Protein AF-A0A934M073-F1 (afdb_monomer_lite)

Organism: NCBI:txid2795731

Radius of gyration: 19.69 Å; chains: 1; bounding box: 32×65×53 Å

Sequence (96 aa):
MILHADKISNQGEPTMNSNFDGQMIRRGTIMLGYHNGAEGGDVLSEDGEVLGTWYMDEEEWSHFTIEGHTEISSSAPSPWMLQDVIADWYEKKPSV

Structure (mmCIF, N/CA/C/O backbone):
data_AF-A0A934M073-F1
#
_entry.id   AF-A0A934M073-F1
#
loop_
_atom_site.group_PDB
_atom_site.id
_atom_site.type_symbol
_atom_site.label_atom_id
_atom_site.label_alt_id
_atom_site.label_comp_id
_atom_site.label_asym_id
_atom_site.label_entity_id
_atom_site.label_seq_id
_atom_site.pdbx_PDB_ins_code
_atom_site.Cartn_x
_atom_site.Cartn_y
_atom_site.Cartn_z
_atom_site.occupancy
_atom_site.B_iso_or_equiv
_atom_site.auth_seq_id
_atom_site.auth_comp_id
_atom_site.auth_asym_id
_atom_site.auth_atom_id
_atom_site.pdbx_PDB_model_num
ATOM 1 N N . MET A 1 1 ? -0.304 -51.069 -38.623 1.00 42.03 1 MET A N 1
ATOM 2 C CA . MET A 1 1 ? -0.004 -50.419 -37.330 1.00 42.03 1 MET A CA 1
ATOM 3 C C . MET A 1 1 ? -1.337 -50.146 -36.652 1.00 42.03 1 MET A C 1
ATOM 5 O O . MET A 1 1 ? -2.112 -49.377 -37.198 1.00 42.03 1 MET A O 1
ATOM 9 N N . ILE A 1 2 ? -1.650 -50.835 -35.554 1.00 43.75 2 ILE A N 1
ATOM 10 C CA . ILE A 1 2 ? -2.810 -50.546 -34.694 1.00 43.75 2 ILE A CA 1
ATOM 11 C C . ILE A 1 2 ? -2.292 -50.433 -33.258 1.00 43.75 2 ILE A C 1
ATOM 13 O O . ILE A 1 2 ? -1.480 -51.271 -32.872 1.00 43.75 2 ILE A O 1
ATOM 17 N N . LEU A 1 3 ? -2.761 -49.401 -32.539 1.00 37.34 3 LEU A N 1
ATOM 18 C CA . LEU A 1 3 ? -3.242 -49.337 -31.136 1.00 37.34 3 LEU A CA 1
ATOM 19 C C . LEU A 1 3 ? -3.256 -47.840 -30.728 1.00 37.34 3 LEU A C 1
ATOM 21 O O . LEU A 1 3 ? -2.217 -47.195 -30.757 1.00 37.34 3 LEU A O 1
ATOM 25 N N . HIS A 1 4 ? -4.419 -47.176 -30.682 1.00 43.06 4 HIS A N 1
ATOM 26 C CA . HIS A 1 4 ? -5.283 -46.959 -29.501 1.00 43.06 4 HIS A CA 1
ATOM 27 C C . HIS A 1 4 ? -4.580 -46.298 -28.301 1.00 43.06 4 HIS A C 1
ATOM 29 O O . HIS A 1 4 ? -3.782 -46.950 -27.636 1.00 43.06 4 HIS A O 1
ATOM 35 N N . ALA A 1 5 ? -4.956 -45.054 -27.979 1.00 43.22 5 ALA A N 1
ATOM 36 C CA . ALA A 1 5 ? -5.644 -44.727 -26.722 1.00 43.22 5 ALA A CA 1
ATOM 37 C C . ALA A 1 5 ? -5.913 -43.215 -26.613 1.00 43.22 5 ALA A C 1
ATOM 39 O O . ALA A 1 5 ? -5.001 -42.395 -26.719 1.00 43.22 5 ALA A O 1
ATOM 40 N N . ASP A 1 6 ? -7.173 -42.885 -26.344 1.00 49.12 6 ASP A N 1
ATOM 41 C CA . ASP A 1 6 ? -7.616 -41.624 -25.767 1.00 49.12 6 ASP A CA 1
ATOM 42 C C . ASP A 1 6 ? -6.811 -41.237 -24.519 1.00 49.12 6 ASP A C 1
ATOM 44 O O . ASP A 1 6 ? -6.562 -42.066 -23.640 1.00 49.12 6 ASP A O 1
ATOM 48 N N . LYS A 1 7 ? -6.538 -39.939 -24.369 1.00 45.38 7 LYS A N 1
ATOM 49 C CA . LYS A 1 7 ? -6.561 -39.289 -23.054 1.00 45.38 7 LYS A CA 1
ATOM 50 C C . LYS A 1 7 ? -7.332 -37.981 -23.145 1.00 45.38 7 LYS A C 1
ATOM 52 O O . LYS A 1 7 ? -6.812 -36.937 -23.521 1.00 45.38 7 LYS A O 1
ATOM 57 N N . ILE A 1 8 ? -8.600 -38.092 -22.775 1.00 48.75 8 ILE A N 1
ATOM 58 C CA . ILE A 1 8 ? -9.395 -37.012 -22.206 1.00 48.75 8 ILE A CA 1
ATOM 59 C C . ILE A 1 8 ? -8.750 -36.577 -20.875 1.00 48.75 8 ILE A C 1
ATOM 61 O O . ILE A 1 8 ? -8.253 -37.411 -20.120 1.00 48.75 8 ILE A O 1
ATOM 65 N N . SER A 1 9 ? -8.871 -35.280 -20.588 1.00 41.41 9 SER A N 1
ATOM 66 C CA . SER A 1 9 ? -8.690 -34.602 -19.298 1.00 41.41 9 SER A CA 1
ATOM 67 C C . SER A 1 9 ? -7.262 -34.287 -18.840 1.00 41.41 9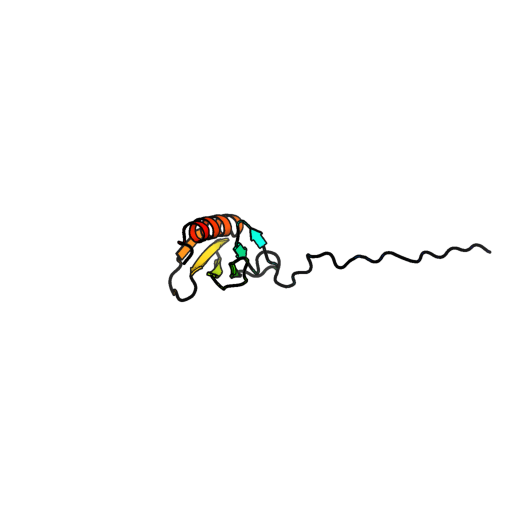 SER A C 1
ATOM 69 O O . SER A 1 9 ? -6.529 -35.130 -18.332 1.00 41.41 9 SER A O 1
ATOM 71 N N . ASN A 1 10 ? -6.941 -32.995 -18.853 1.00 39.62 10 ASN A N 1
ATOM 72 C CA . ASN A 1 10 ? -6.892 -32.314 -17.565 1.00 39.62 10 ASN A CA 1
ATOM 73 C C . ASN A 1 10 ? -7.588 -30.962 -17.702 1.00 39.62 10 ASN A C 1
ATOM 75 O O . ASN A 1 10 ? -7.083 -30.044 -18.346 1.00 39.62 10 ASN A O 1
ATOM 79 N N . GLN A 1 11 ? -8.773 -30.871 -17.103 1.00 49.38 11 GLN A N 1
ATOM 80 C CA . GLN A 1 11 ? -9.239 -29.616 -16.542 1.00 49.38 11 GLN A CA 1
ATOM 81 C C . GLN A 1 11 ? -8.130 -29.126 -15.604 1.00 49.38 11 GLN A C 1
ATOM 83 O O . GLN A 1 11 ? -7.887 -29.714 -14.555 1.00 49.38 11 GLN A O 1
ATOM 88 N N . GLY A 1 12 ? -7.398 -28.097 -16.021 1.00 42.34 12 GLY A N 1
ATOM 89 C CA . GLY A 1 12 ? -6.805 -27.198 -15.051 1.00 42.34 12 GLY A CA 1
ATOM 90 C C . GLY A 1 12 ? -7.954 -26.341 -14.558 1.00 42.34 12 GLY A C 1
ATOM 91 O O . GLY A 1 12 ? -8.373 -25.432 -15.268 1.00 42.34 12 GLY A O 1
ATOM 92 N N . GLU A 1 13 ? -8.516 -26.710 -13.411 1.00 52.12 13 GLU A N 1
ATOM 93 C CA . GLU A 1 13 ? -9.319 -25.835 -12.555 1.00 52.12 13 GLU A CA 1
ATOM 94 C C . GLU A 1 13 ? -8.805 -24.385 -12.669 1.00 52.12 13 GLU A C 1
ATOM 96 O O . GLU A 1 13 ? -7.582 -24.203 -12.689 1.00 52.12 13 GLU A O 1
ATOM 101 N N . PRO A 1 14 ? -9.665 -23.350 -12.748 1.00 44.09 14 PRO A N 1
ATOM 102 C CA . PRO A 1 14 ? -9.189 -21.980 -12.639 1.00 44.09 14 PRO A CA 1
ATOM 103 C C . PRO A 1 14 ? -8.536 -21.861 -11.265 1.00 44.09 14 PRO A C 1
ATOM 105 O O . PRO A 1 14 ? -9.216 -21.797 -10.240 1.00 44.09 14 PRO A O 1
ATOM 108 N N . THR A 1 15 ? -7.205 -21.915 -11.218 1.00 46.31 15 THR A N 1
ATOM 109 C CA . THR A 1 15 ? -6.490 -21.680 -9.977 1.00 46.31 15 THR A CA 1
ATOM 110 C C . THR A 1 15 ? -6.879 -20.275 -9.555 1.00 46.31 15 THR A C 1
ATOM 112 O O . THR A 1 15 ? -6.772 -19.336 -10.342 1.00 46.31 15 THR A O 1
ATOM 115 N N . MET A 1 16 ? -7.409 -20.152 -8.340 1.00 47.16 16 MET A N 1
ATOM 116 C CA . MET A 1 16 ? -7.780 -18.906 -7.666 1.00 47.16 16 MET A CA 1
ATOM 117 C C . MET A 1 16 ? -6.549 -17.997 -7.441 1.00 47.16 16 MET A C 1
ATOM 119 O O . MET A 1 16 ? -6.228 -17.636 -6.315 1.00 47.16 16 MET A O 1
ATOM 123 N N . ASN A 1 17 ? -5.795 -17.689 -8.496 1.00 47.72 17 ASN A N 1
ATOM 124 C CA . ASN A 1 17 ? -4.584 -16.878 -8.475 1.00 47.72 17 ASN A CA 1
ATOM 125 C C . ASN A 1 17 ? -4.302 -16.136 -9.795 1.00 47.72 17 ASN A C 1
ATOM 127 O O . ASN A 1 17 ? -3.268 -15.481 -9.891 1.00 47.72 17 ASN A O 1
ATOM 131 N N . SER A 1 18 ? -5.185 -16.175 -10.799 1.00 42.81 18 SER A N 1
ATOM 132 C CA . SER A 1 18 ? -5.066 -15.301 -11.974 1.00 42.81 18 SER A CA 1
ATOM 133 C C . SER A 1 18 ? -5.583 -13.889 -11.661 1.00 42.81 18 SER A C 1
ATOM 135 O O . SER A 1 18 ? -6.479 -13.390 -12.339 1.00 42.81 18 SER A O 1
ATOM 137 N N . ASN A 1 19 ? -5.069 -13.251 -10.605 1.00 56.50 19 ASN A N 1
ATOM 138 C CA . ASN A 1 19 ? -5.326 -11.832 -10.370 1.00 56.50 19 ASN A CA 1
ATOM 139 C C . ASN A 1 19 ? -4.436 -11.039 -11.324 1.00 56.50 19 ASN A C 1
ATOM 141 O O . ASN A 1 19 ? -3.238 -10.881 -11.086 1.00 56.50 19 ASN A O 1
ATOM 145 N N . PHE A 1 20 ? -5.032 -10.561 -12.419 1.00 55.94 20 PHE A N 1
ATOM 146 C CA . PHE A 1 20 ? -4.384 -9.676 -13.393 1.00 55.94 20 PHE A CA 1
ATOM 147 C C . PHE A 1 20 ? -3.775 -8.424 -12.733 1.00 55.94 20 PHE A C 1
ATOM 149 O O . PHE A 1 20 ? -2.792 -7.880 -13.232 1.00 55.94 20 PHE A O 1
ATOM 156 N N . ASP A 1 21 ? -4.289 -8.033 -11.566 1.00 67.69 21 ASP A N 1
ATOM 157 C CA . ASP A 1 21 ? -3.836 -6.865 -10.810 1.00 67.69 21 ASP A CA 1
ATOM 158 C C . ASP A 1 21 ? -2.552 -7.100 -10.000 1.00 67.69 21 ASP A C 1
ATOM 160 O O . ASP A 1 21 ? -2.063 -6.179 -9.350 1.00 67.69 21 ASP A O 1
ATOM 164 N N . GLY A 1 22 ? -1.980 -8.313 -10.012 1.00 80.50 22 GLY A N 1
ATOM 165 C CA . GLY A 1 22 ? -0.711 -8.598 -9.333 1.00 80.50 22 GLY A CA 1
ATOM 166 C C . GLY A 1 22 ? -0.750 -8.339 -7.826 1.00 80.50 22 GLY A C 1
ATOM 167 O O . GLY A 1 22 ? 0.228 -7.863 -7.267 1.00 80.50 22 GLY A O 1
ATOM 168 N N . GLN A 1 23 ? -1.875 -8.590 -7.162 1.00 88.75 23 GLN A N 1
ATOM 169 C CA . GLN A 1 23 ? -2.056 -8.203 -5.762 1.00 88.75 23 GLN A CA 1
ATOM 170 C C . GLN A 1 23 ? -1.284 -9.073 -4.755 1.00 88.75 23 GLN A C 1
ATOM 172 O O . GLN A 1 23 ? -1.134 -10.282 -4.947 1.00 88.75 23 GLN A O 1
ATOM 177 N N . MET A 1 24 ? -0.898 -8.471 -3.630 1.00 91.62 24 MET A N 1
ATOM 178 C CA . MET A 1 24 ? -0.411 -9.148 -2.425 1.00 91.62 24 MET A CA 1
ATOM 179 C C . MET A 1 24 ? -1.421 -8.980 -1.287 1.00 91.62 24 MET A C 1
ATOM 181 O O . MET A 1 24 ? -1.723 -7.858 -0.885 1.00 91.62 24 MET A O 1
ATOM 185 N N . ILE A 1 25 ? -1.920 -10.087 -0.734 1.00 92.56 25 ILE A N 1
ATOM 186 C CA . ILE A 1 25 ? -2.844 -10.082 0.412 1.00 92.56 25 ILE A CA 1
ATOM 187 C C . ILE A 1 25 ? -2.060 -10.428 1.674 1.00 92.56 25 ILE A C 1
ATOM 189 O O . ILE A 1 25 ? -1.442 -11.493 1.749 1.00 92.56 25 ILE A O 1
ATOM 193 N N . ARG A 1 26 ? -2.094 -9.551 2.679 1.00 89.31 26 ARG A N 1
ATOM 194 C CA . ARG A 1 26 ? -1.369 -9.760 3.932 1.00 89.31 26 ARG A CA 1
ATOM 195 C C . ARG A 1 26 ? -1.990 -8.971 5.078 1.00 89.31 26 ARG A C 1
ATOM 197 O O . ARG A 1 26 ? -2.217 -7.772 4.953 1.00 89.31 26 ARG A O 1
ATOM 204 N N . ARG A 1 27 ? -2.196 -9.641 6.220 1.00 92.69 27 ARG A N 1
ATOM 205 C CA . ARG A 1 27 ? -2.632 -9.026 7.492 1.00 92.69 27 ARG A CA 1
ATOM 206 C C . ARG A 1 27 ? -3.814 -8.053 7.336 1.00 92.69 27 ARG A C 1
ATOM 208 O O . ARG A 1 27 ? -3.743 -6.909 7.767 1.00 92.69 27 ARG A O 1
ATOM 215 N N . GLY A 1 28 ? -4.878 -8.489 6.667 1.00 90.19 28 GLY A N 1
ATOM 216 C CA . GLY A 1 28 ? -6.071 -7.659 6.502 1.00 90.19 28 GLY A CA 1
ATOM 217 C C . GLY A 1 28 ? -5.963 -6.550 5.448 1.00 90.19 28 GLY A C 1
ATOM 218 O O . GLY A 1 28 ? -6.844 -5.700 5.363 1.00 90.19 28 GLY A O 1
ATOM 219 N N . THR A 1 29 ? -4.891 -6.534 4.649 1.00 94.19 29 THR A N 1
ATOM 220 C CA . THR A 1 29 ? -4.676 -5.540 3.589 1.00 94.19 29 THR A CA 1
ATOM 221 C C . THR A 1 29 ? -4.386 -6.213 2.254 1.00 94.19 29 THR A C 1
ATOM 223 O O . THR A 1 29 ? -3.755 -7.274 2.194 1.00 94.19 29 THR A O 1
ATOM 226 N N . ILE A 1 30 ? -4.825 -5.580 1.172 1.00 94.94 30 ILE A N 1
ATOM 227 C CA . ILE A 1 30 ? -4.592 -6.005 -0.206 1.00 94.94 30 ILE A CA 1
ATOM 228 C C . ILE A 1 30 ? -3.795 -4.901 -0.893 1.00 94.94 30 ILE A C 1
ATOM 230 O O . ILE A 1 30 ? -4.247 -3.769 -0.967 1.00 94.94 30 ILE A O 1
ATOM 234 N N . MET A 1 31 ? -2.613 -5.213 -1.406 1.00 94.81 31 MET A N 1
ATOM 235 C CA . MET A 1 31 ? -1.739 -4.257 -2.086 1.00 94.81 31 MET A CA 1
ATOM 236 C C . MET A 1 31 ? -1.681 -4.621 -3.570 1.00 94.81 31 MET A C 1
ATOM 238 O O . MET A 1 31 ? -1.103 -5.648 -3.931 1.00 94.81 31 MET A O 1
ATOM 242 N N . LEU A 1 32 ? -2.346 -3.838 -4.422 1.00 94.75 32 LEU A N 1
ATOM 243 C CA . LEU A 1 32 ? -2.408 -4.073 -5.870 1.00 94.75 32 LEU A CA 1
ATOM 244 C C . LEU A 1 32 ? -1.077 -3.709 -6.538 1.00 94.75 32 LEU A C 1
ATOM 246 O O . LEU A 1 32 ? -0.304 -2.936 -5.989 1.00 94.75 32 LEU A O 1
ATOM 250 N N . GLY A 1 33 ? -0.781 -4.259 -7.713 1.00 91.19 33 GLY A N 1
ATOM 251 C CA . GLY A 1 33 ? 0.437 -3.931 -8.467 1.00 91.19 33 GLY A CA 1
ATOM 252 C C . GLY A 1 33 ? 1.720 -4.622 -7.983 1.00 91.19 33 GLY A C 1
ATOM 253 O O . GLY A 1 33 ? 2.754 -4.552 -8.637 1.00 91.19 33 GLY A O 1
ATOM 254 N N . TYR A 1 34 ? 1.669 -5.344 -6.862 1.00 87.62 34 TYR A N 1
ATOM 255 C CA . TYR A 1 34 ? 2.842 -5.928 -6.203 1.00 87.62 34 TYR A CA 1
ATOM 256 C C . TYR A 1 34 ? 3.619 -6.935 -7.081 1.00 87.62 34 TYR A C 1
ATOM 258 O O . TYR A 1 34 ? 4.846 -7.005 -7.040 1.00 87.62 34 TYR A O 1
ATOM 266 N N . HIS A 1 35 ? 2.918 -7.751 -7.870 1.00 85.12 35 HIS A N 1
ATOM 267 C CA . HIS A 1 35 ? 3.474 -8.875 -8.635 1.00 85.12 35 HIS A CA 1
ATOM 268 C C . HIS A 1 35 ? 3.381 -8.717 -10.155 1.00 85.12 35 HIS A C 1
ATOM 270 O O . HIS A 1 35 ? 3.819 -9.611 -10.880 1.00 85.12 35 HIS A O 1
ATOM 276 N N . ASN A 1 36 ? 2.815 -7.620 -10.659 1.00 84.69 36 ASN A N 1
ATOM 277 C CA . ASN A 1 36 ? 2.614 -7.423 -12.100 1.00 84.69 36 ASN A CA 1
ATOM 278 C C . ASN A 1 36 ? 3.640 -6.470 -12.740 1.00 84.69 36 ASN A C 1
ATOM 280 O O . ASN A 1 36 ? 3.472 -6.087 -13.895 1.00 84.69 36 ASN A O 1
ATOM 284 N N . GLY A 1 37 ? 4.707 -6.115 -12.015 1.00 79.88 37 GLY A N 1
ATOM 285 C CA . GLY A 1 37 ? 5.743 -5.198 -12.496 1.00 79.88 37 GLY A CA 1
ATOM 286 C C . GLY A 1 37 ? 5.315 -3.730 -12.505 1.00 79.88 37 GLY A C 1
ATOM 287 O O . GLY A 1 37 ? 6.030 -2.909 -13.072 1.00 79.88 37 GLY A O 1
ATOM 288 N N . ALA A 1 38 ? 4.170 -3.396 -11.904 1.00 83.31 38 ALA A N 1
ATOM 289 C CA . ALA A 1 38 ? 3.827 -2.015 -11.623 1.00 83.31 38 ALA A CA 1
ATOM 290 C C . ALA A 1 38 ? 4.714 -1.469 -10.495 1.00 83.31 38 ALA A C 1
ATOM 292 O O . ALA A 1 38 ? 5.005 -2.156 -9.517 1.00 83.31 38 ALA A O 1
ATOM 293 N N . GLU A 1 39 ? 5.097 -0.201 -10.608 1.00 86.81 39 GLU A N 1
ATOM 294 C CA . GLU A 1 39 ? 5.833 0.535 -9.572 1.00 86.81 39 GLU A CA 1
ATOM 295 C C . GLU A 1 39 ? 4.875 1.141 -8.532 1.00 86.81 39 GLU A C 1
ATOM 297 O O . GLU A 1 39 ? 5.187 2.147 -7.905 1.00 86.81 39 GLU A O 1
ATOM 302 N N . GLY A 1 40 ? 3.679 0.569 -8.366 1.00 92.94 40 GLY A N 1
ATOM 303 C CA . GLY A 1 40 ? 2.662 1.071 -7.449 1.00 92.94 40 GLY A CA 1
ATOM 304 C C . GLY A 1 40 ? 1.252 0.570 -7.741 1.00 92.94 40 GLY A C 1
ATOM 305 O O . GLY A 1 40 ? 1.003 -0.132 -8.725 1.00 92.94 40 GLY A O 1
ATOM 306 N N . GLY A 1 41 ? 0.317 0.954 -6.877 1.00 95.38 41 GLY A N 1
ATOM 307 C CA . GLY A 1 41 ? -1.093 0.601 -6.990 1.00 95.38 41 GLY A CA 1
ATOM 308 C C . GLY A 1 41 ? -1.919 1.052 -5.790 1.00 95.38 41 GLY A C 1
ATOM 309 O O . GLY A 1 41 ? -1.420 1.701 -4.868 1.00 95.38 41 GLY A O 1
ATOM 310 N N . ASP A 1 42 ? -3.196 0.684 -5.795 1.00 96.69 42 ASP A N 1
ATOM 311 C CA . ASP A 1 42 ? -4.069 0.924 -4.649 1.00 96.69 42 ASP A CA 1
ATOM 312 C C . ASP A 1 42 ? -3.787 -0.081 -3.530 1.00 96.69 42 ASP A C 1
ATOM 314 O O . ASP A 1 42 ? -3.388 -1.231 -3.751 1.00 96.69 42 ASP A O 1
ATOM 318 N N . VAL A 1 43 ? -4.025 0.367 -2.306 1.00 96.69 43 VAL A N 1
ATOM 319 C CA . VAL A 1 43 ? -4.042 -0.463 -1.109 1.00 96.69 43 VAL A CA 1
ATOM 320 C C . VAL A 1 43 ? -5.475 -0.517 -0.618 1.00 96.69 43 VAL A C 1
ATOM 322 O O . VAL A 1 43 ? -6.071 0.524 -0.356 1.00 96.69 43 VAL A O 1
ATOM 325 N N . LEU A 1 44 ? -6.021 -1.718 -0.479 1.00 96.44 44 LEU A N 1
ATOM 326 C CA . LEU A 1 44 ? -7.401 -1.956 -0.084 1.00 96.44 44 LEU A CA 1
ATOM 327 C C . LEU A 1 44 ? -7.484 -2.676 1.267 1.00 96.44 44 LEU A C 1
ATOM 329 O O . LEU A 1 44 ? -6.560 -3.395 1.661 1.00 96.44 44 LEU A O 1
ATOM 333 N N . SER A 1 45 ? -8.613 -2.525 1.954 1.00 94.12 45 SER A N 1
ATOM 334 C CA . SER A 1 45 ? -9.027 -3.435 3.025 1.00 94.12 45 SER A CA 1
ATOM 335 C C . SER A 1 45 ? -9.475 -4.787 2.457 1.00 94.12 45 SER A C 1
ATOM 337 O O . SER A 1 45 ? -9.660 -4.941 1.247 1.00 94.12 45 SER A O 1
ATOM 339 N N . GLU A 1 46 ? -9.702 -5.775 3.327 1.00 89.88 46 GLU A N 1
ATOM 340 C CA . GLU A 1 46 ? -10.309 -7.059 2.926 1.00 89.88 46 GLU A CA 1
ATOM 341 C C . GLU A 1 46 ? -11.717 -6.902 2.336 1.00 89.88 46 GLU A C 1
ATOM 343 O O . GLU A 1 46 ? -12.121 -7.708 1.499 1.00 89.88 46 GLU A O 1
ATOM 348 N N . ASP A 1 47 ? -12.429 -5.840 2.718 1.00 90.00 47 ASP A N 1
ATOM 349 C CA . ASP A 1 47 ? -13.754 -5.509 2.191 1.00 90.00 47 ASP A CA 1
ATOM 350 C C . ASP A 1 47 ? -13.693 -4.755 0.848 1.00 90.00 47 ASP A C 1
ATOM 352 O O . ASP A 1 47 ? -14.728 -4.471 0.241 1.00 90.00 47 ASP A O 1
ATOM 356 N N . GLY A 1 48 ? -12.488 -4.435 0.362 1.00 90.44 48 GLY A N 1
ATOM 357 C CA . GLY A 1 48 ? -12.268 -3.713 -0.892 1.00 90.44 48 GLY A CA 1
ATOM 358 C C . GLY A 1 48 ? -12.369 -2.188 -0.779 1.00 90.44 48 GLY A C 1
ATOM 359 O O . GLY A 1 48 ? -12.419 -1.513 -1.805 1.00 90.44 48 GLY A O 1
ATOM 360 N N . GLU A 1 49 ? -12.393 -1.632 0.436 1.00 93.94 49 GLU A N 1
ATOM 361 C CA . GLU A 1 49 ? -12.300 -0.182 0.658 1.00 93.94 49 GLU A CA 1
ATOM 362 C C . GLU A 1 49 ? -10.891 0.304 0.317 1.00 93.94 49 GLU A C 1
ATOM 364 O O . GLU A 1 49 ? -9.914 -0.304 0.751 1.00 93.94 49 GLU A O 1
ATOM 369 N N . VAL A 1 50 ? -10.774 1.411 -0.417 1.00 95.94 50 VAL A N 1
ATOM 370 C CA . VAL A 1 50 ? -9.476 2.025 -0.713 1.00 95.94 50 VAL A CA 1
ATOM 371 C C . VAL A 1 50 ? -8.922 2.663 0.559 1.00 95.94 50 VAL A C 1
ATOM 373 O O . VAL A 1 50 ? -9.485 3.596 1.109 1.00 95.94 50 VAL A O 1
ATOM 376 N N . LEU A 1 51 ? -7.786 2.167 1.036 1.00 96.50 51 LEU A N 1
ATOM 377 C CA . LEU A 1 51 ? -7.075 2.724 2.187 1.00 96.50 51 LEU A CA 1
ATOM 378 C C . LEU A 1 51 ? -6.105 3.835 1.779 1.00 96.50 51 LEU A C 1
ATOM 380 O O . LEU A 1 51 ? -5.760 4.688 2.602 1.00 96.50 51 LEU A O 1
ATOM 384 N N . GLY A 1 52 ? -5.635 3.797 0.532 1.00 97.25 52 GLY A N 1
ATOM 385 C CA . GLY A 1 52 ? -4.685 4.741 -0.036 1.00 97.25 52 GLY A CA 1
ATOM 386 C C . GLY A 1 52 ? -3.948 4.165 -1.240 1.00 97.25 52 GLY A C 1
ATOM 387 O O . GLY A 1 52 ? -4.333 3.130 -1.780 1.00 97.25 52 GLY A O 1
ATOM 388 N N . THR A 1 53 ? -2.862 4.821 -1.634 1.00 97.62 53 THR A N 1
ATOM 389 C CA . THR A 1 53 ? -2.025 4.422 -2.770 1.00 97.62 53 THR A CA 1
ATOM 390 C C . THR A 1 53 ? -0.588 4.199 -2.335 1.00 97.62 53 THR A C 1
ATOM 392 O O . THR A 1 53 ? -0.090 4.858 -1.417 1.00 97.62 53 THR A O 1
ATOM 395 N N . TRP A 1 54 ? 0.089 3.263 -2.993 1.00 97.44 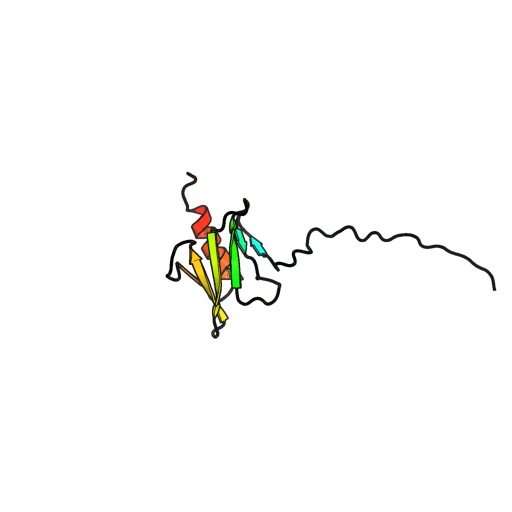54 TRP A N 1
ATOM 396 C CA . TRP A 1 54 ? 1.515 3.032 -2.809 1.00 97.44 54 TRP A CA 1
ATOM 397 C C . TRP A 1 54 ? 2.273 3.154 -4.126 1.00 97.44 54 TRP A C 1
ATOM 399 O O . TRP A 1 54 ? 1.708 2.932 -5.198 1.00 97.44 54 TRP A O 1
ATOM 409 N N . TYR A 1 55 ? 3.556 3.489 -4.038 1.00 96.50 55 TYR A N 1
ATOM 410 C CA . TYR A 1 55 ? 4.468 3.473 -5.178 1.00 96.50 55 TYR A CA 1
ATOM 411 C C . TYR A 1 55 ? 5.909 3.192 -4.744 1.00 96.50 55 TYR A C 1
ATOM 413 O O . TYR A 1 55 ? 6.238 3.330 -3.563 1.00 96.50 55 TYR A O 1
ATOM 421 N N . MET A 1 56 ? 6.751 2.788 -5.691 1.00 95.56 56 MET A N 1
ATOM 422 C CA . MET A 1 56 ? 8.198 2.657 -5.541 1.00 95.56 56 MET A CA 1
ATOM 423 C C . MET A 1 56 ? 8.892 3.820 -6.252 1.00 95.56 56 MET A C 1
ATOM 425 O O . MET A 1 56 ? 8.514 4.166 -7.369 1.00 95.56 56 MET A O 1
ATOM 429 N N . ASP A 1 57 ? 9.863 4.451 -5.600 1.00 94.00 57 ASP A N 1
ATOM 430 C CA . ASP A 1 57 ? 10.666 5.511 -6.204 1.00 94.00 57 ASP A CA 1
ATOM 431 C C . ASP A 1 57 ? 11.908 4.968 -6.937 1.00 94.00 57 ASP A C 1
ATOM 433 O O . ASP 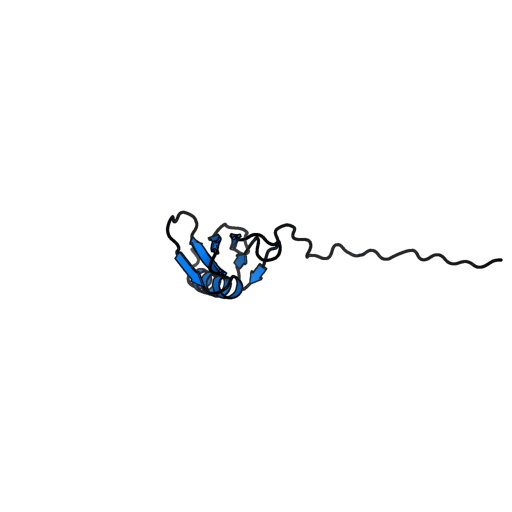A 1 57 ? 12.166 3.764 -6.984 1.00 94.00 57 ASP A O 1
ATOM 437 N N . GLU A 1 58 ? 12.694 5.875 -7.522 1.00 91.94 58 GLU A N 1
ATOM 438 C CA . GLU A 1 58 ? 13.920 5.532 -8.256 1.00 91.94 58 GLU A CA 1
ATOM 439 C C . GLU A 1 58 ? 15.035 4.962 -7.357 1.00 91.94 58 GLU A C 1
ATOM 441 O O . GLU A 1 58 ? 15.970 4.337 -7.859 1.00 91.94 58 GLU A O 1
ATOM 446 N N . GLU A 1 59 ? 14.953 5.167 -6.039 1.00 91.69 59 GLU A N 1
ATOM 447 C CA . GLU A 1 59 ? 15.885 4.625 -5.044 1.00 91.69 59 GLU A CA 1
ATOM 448 C C . GLU A 1 59 ? 15.397 3.281 -4.468 1.00 91.69 59 GLU A C 1
ATOM 450 O O . GLU A 1 59 ? 15.954 2.786 -3.484 1.00 91.69 59 GLU A O 1
ATOM 455 N N . GLU A 1 60 ? 14.376 2.678 -5.089 1.00 89.62 60 GLU A N 1
ATOM 456 C CA . GLU A 1 60 ? 13.706 1.435 -4.685 1.00 89.62 60 GLU A CA 1
ATOM 457 C C . GLU A 1 60 ? 12.992 1.519 -3.320 1.00 89.62 60 GLU A C 1
ATOM 459 O O . GLU A 1 60 ? 12.559 0.504 -2.758 1.00 89.62 60 GLU A O 1
ATOM 464 N N . TRP A 1 61 ? 12.802 2.726 -2.780 1.00 95.69 61 TRP A N 1
ATOM 465 C CA . TRP A 1 61 ? 11.990 2.937 -1.589 1.00 95.69 61 TRP A CA 1
ATOM 466 C C . TRP A 1 61 ? 10.517 2.873 -1.936 1.00 95.69 61 TRP A C 1
ATOM 468 O O . TRP A 1 61 ? 10.065 3.322 -2.982 1.00 95.69 61 TRP A O 1
ATOM 478 N N . SER A 1 62 ? 9.741 2.285 -1.032 1.00 96.94 62 SER A N 1
ATOM 479 C CA . SER A 1 62 ? 8.299 2.154 -1.193 1.00 96.94 62 SER A CA 1
ATOM 480 C C . SER A 1 62 ? 7.587 3.128 -0.269 1.00 96.94 62 SER A C 1
ATOM 482 O O . SER A 1 62 ? 7.881 3.194 0.927 1.00 96.94 62 SER A O 1
ATOM 484 N N . HIS A 1 63 ? 6.619 3.852 -0.813 1.00 98.00 63 HIS A N 1
ATOM 485 C CA . HIS A 1 63 ? 5.880 4.906 -0.133 1.00 98.00 63 HIS A CA 1
ATOM 486 C C . HIS A 1 63 ? 4.391 4.613 -0.142 1.00 98.00 63 HIS A C 1
ATOM 488 O O . HIS A 1 63 ? 3.876 4.041 -1.097 1.00 98.00 63 HIS A O 1
ATOM 494 N N . PHE A 1 64 ? 3.703 5.037 0.913 1.00 98.06 64 PHE A N 1
ATOM 495 C CA . PHE A 1 64 ? 2.257 4.938 1.053 1.00 98.06 64 PHE A CA 1
ATOM 496 C C . PHE A 1 64 ? 1.659 6.293 1.416 1.00 98.06 64 PHE A C 1
ATOM 498 O O . PHE A 1 64 ? 2.134 6.967 2.336 1.00 98.06 64 PHE A O 1
ATOM 505 N N . THR A 1 65 ? 0.571 6.645 0.742 1.00 98.25 65 THR A N 1
ATOM 506 C CA . THR A 1 65 ? -0.238 7.834 1.005 1.00 98.25 65 THR A CA 1
ATOM 507 C C . THR A 1 65 ? -1.664 7.396 1.299 1.00 98.25 65 THR A C 1
ATOM 509 O O . THR A 1 65 ? -2.292 6.730 0.479 1.00 98.25 65 THR A O 1
ATOM 512 N N . ILE A 1 66 ? -2.173 7.767 2.475 1.00 97.31 66 ILE A N 1
ATOM 513 C CA . ILE A 1 66 ? -3.550 7.470 2.890 1.00 97.31 66 ILE A CA 1
ATOM 514 C C . ILE A 1 66 ? -4.544 8.126 1.921 1.00 97.31 66 ILE A C 1
ATOM 516 O O . ILE A 1 66 ? -4.303 9.232 1.435 1.00 97.31 66 ILE A O 1
ATOM 520 N N . GLU A 1 67 ? -5.676 7.469 1.661 1.00 96.50 67 GLU A N 1
ATOM 521 C CA . GLU A 1 67 ? -6.738 8.038 0.828 1.00 96.50 67 GLU A CA 1
ATOM 522 C C . GLU A 1 67 ? -7.154 9.434 1.334 1.00 96.50 67 GLU A C 1
ATOM 524 O O . GLU A 1 67 ? -7.376 9.662 2.525 1.00 96.50 67 GLU A O 1
ATOM 529 N N . GLY A 1 68 ? -7.221 10.400 0.415 1.00 93.69 68 GLY A N 1
ATOM 530 C CA . GLY A 1 68 ? -7.567 11.789 0.723 1.00 93.69 68 GLY A CA 1
ATOM 531 C C . GLY A 1 68 ? -6.420 12.636 1.288 1.00 93.69 68 GLY A C 1
ATOM 532 O O . GLY A 1 68 ? -6.591 13.846 1.441 1.00 93.69 68 GLY A O 1
ATOM 533 N N . HIS A 1 69 ? -5.251 12.051 1.565 1.00 95.12 69 HIS A N 1
ATOM 534 C CA . HIS A 1 69 ? -4.046 12.792 1.939 1.00 95.12 69 HIS A CA 1
ATOM 535 C C . HIS A 1 69 ? -3.196 13.118 0.703 1.00 95.12 69 HIS A C 1
ATOM 537 O O . HIS A 1 69 ? -3.216 12.411 -0.300 1.00 95.12 69 HIS A O 1
ATOM 543 N N . THR A 1 70 ? -2.419 14.200 0.783 1.00 93.00 70 THR A N 1
ATOM 544 C CA . THR A 1 70 ? -1.453 14.589 -0.263 1.00 93.00 70 THR A CA 1
ATOM 545 C C . THR A 1 70 ? -0.009 14.260 0.102 1.00 93.00 70 THR A C 1
ATOM 547 O O . THR A 1 70 ? 0.858 14.279 -0.764 1.00 93.00 70 THR A O 1
ATOM 550 N N . GLU A 1 71 ? 0.266 14.002 1.381 1.00 96.25 71 GLU A N 1
ATOM 551 C CA . GLU A 1 71 ? 1.610 13.748 1.898 1.00 96.25 71 GLU A CA 1
ATOM 552 C C . GLU A 1 71 ? 1.832 12.259 2.170 1.00 96.25 71 GLU A C 1
ATOM 554 O O . GLU A 1 71 ? 0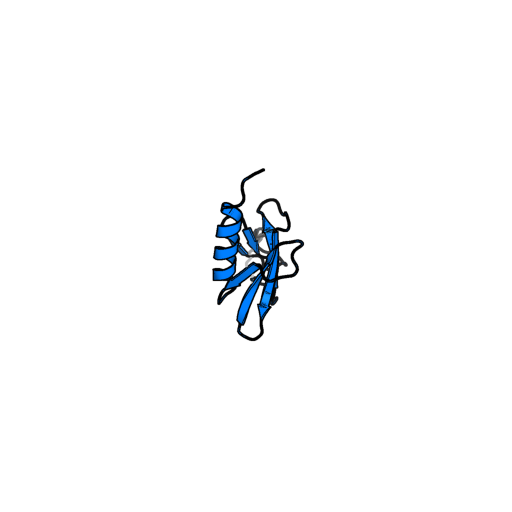.923 11.547 2.614 1.00 96.25 71 GLU A O 1
ATOM 559 N N . ILE A 1 72 ? 3.074 11.811 1.956 1.00 97.38 72 ILE A N 1
ATOM 560 C CA . ILE A 1 72 ? 3.498 10.441 2.246 1.00 97.38 72 ILE A CA 1
ATOM 561 C C . ILE A 1 72 ? 3.281 10.167 3.733 1.00 97.38 72 ILE A C 1
ATOM 563 O O . ILE A 1 72 ? 3.846 10.824 4.606 1.00 97.38 72 ILE A O 1
ATOM 567 N N . SER A 1 73 ? 2.448 9.173 4.009 1.00 97.06 73 SER A N 1
ATOM 568 C CA . SER A 1 73 ?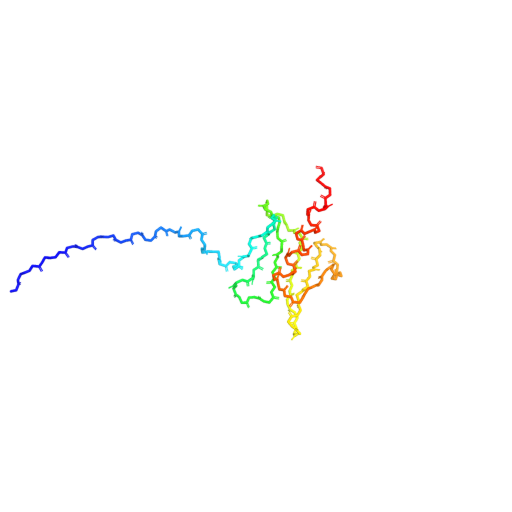 2.064 8.774 5.360 1.00 97.06 73 SER A CA 1
ATOM 569 C C . SER A 1 73 ? 3.058 7.783 5.958 1.00 97.06 73 SER A C 1
ATOM 571 O O . SER A 1 73 ? 3.244 7.737 7.174 1.00 97.06 73 SER A O 1
ATOM 573 N N . SER A 1 74 ? 3.691 6.958 5.124 1.00 97.25 74 SER A N 1
ATOM 574 C CA . SER A 1 74 ? 4.687 5.972 5.543 1.00 97.25 74 SER A CA 1
ATOM 575 C C . SER A 1 74 ? 5.620 5.611 4.393 1.00 97.25 74 SER A C 1
ATOM 577 O O . SER A 1 74 ? 5.214 5.627 3.234 1.00 97.25 74 SER A O 1
ATOM 579 N N . SER A 1 75 ? 6.852 5.241 4.733 1.00 97.62 75 SER A N 1
ATOM 580 C CA . SER A 1 75 ? 7.857 4.773 3.779 1.00 97.62 75 SER A CA 1
ATOM 581 C C . SER A 1 75 ? 8.583 3.565 4.351 1.00 97.62 75 SER A C 1
ATOM 583 O O . SER A 1 75 ? 8.800 3.491 5.564 1.00 97.62 75 SER A O 1
ATOM 585 N N . ALA A 1 76 ? 8.998 2.642 3.491 1.00 97.56 76 ALA A N 1
ATOM 586 C CA . ALA A 1 76 ? 9.806 1.498 3.876 1.00 97.56 76 ALA A CA 1
ATOM 587 C C . ALA A 1 76 ? 10.797 1.105 2.765 1.00 97.56 76 ALA A C 1
ATOM 589 O O . ALA A 1 76 ? 10.540 1.389 1.597 1.00 97.56 76 ALA A O 1
ATOM 590 N N . PRO A 1 77 ? 11.885 0.381 3.094 1.00 96.69 77 PRO A N 1
ATOM 591 C CA . PRO A 1 77 ? 12.901 -0.026 2.115 1.00 96.69 77 PRO A CA 1
ATOM 592 C C . PRO A 1 77 ? 12.447 -1.066 1.078 1.00 96.69 77 PRO A C 1
ATOM 594 O O . PRO A 1 77 ? 13.259 -1.529 0.290 1.00 96.69 77 PRO A O 1
ATOM 597 N N . SER A 1 78 ? 11.205 -1.550 1.148 1.00 94.31 78 SER A N 1
ATOM 598 C CA . SER A 1 78 ? 10.652 -2.485 0.163 1.00 94.31 78 SER A CA 1
ATOM 599 C C . SER A 1 78 ? 9.124 -2.528 0.242 1.00 94.31 78 SER A C 1
ATOM 601 O O . SER A 1 78 ? 8.569 -2.236 1.311 1.00 94.31 78 SER A O 1
ATOM 603 N N . PRO A 1 79 ? 8.435 -2.999 -0.816 1.00 93.25 79 PRO A N 1
ATOM 604 C CA . PRO A 1 79 ? 6.982 -3.154 -0.814 1.00 93.25 79 PRO A CA 1
ATOM 605 C C . PRO A 1 79 ? 6.499 -4.115 0.277 1.00 93.25 79 PRO A C 1
ATOM 607 O O . PRO A 1 79 ? 5.483 -3.872 0.921 1.00 93.25 79 PRO A O 1
ATOM 610 N N . TRP A 1 80 ? 7.267 -5.180 0.541 1.00 93.38 80 TRP A N 1
ATOM 611 C CA . TRP A 1 80 ? 6.981 -6.138 1.611 1.00 93.38 80 TRP A CA 1
ATOM 612 C C . TRP A 1 80 ? 6.949 -5.457 2.980 1.00 93.38 80 TRP A C 1
ATOM 614 O O . TRP A 1 80 ? 5.995 -5.603 3.737 1.00 93.38 80 TRP A O 1
ATOM 624 N N . MET A 1 81 ? 7.997 -4.690 3.299 1.00 96.38 81 MET A N 1
ATOM 625 C CA . MET A 1 81 ? 8.078 -3.977 4.573 1.00 96.38 81 MET A CA 1
ATOM 626 C C . MET A 1 81 ? 7.039 -2.860 4.664 1.00 96.38 81 MET A C 1
ATOM 628 O O . MET A 1 81 ? 6.512 -2.611 5.744 1.00 96.38 81 MET A O 1
ATOM 632 N N . LEU A 1 82 ? 6.729 -2.202 3.544 1.00 97.31 82 LEU A N 1
ATOM 633 C CA . LEU A 1 82 ? 5.692 -1.180 3.499 1.00 97.31 82 LEU A CA 1
ATOM 634 C C . LEU A 1 82 ? 4.331 -1.775 3.865 1.00 97.31 82 LEU A C 1
ATOM 636 O O . LEU A 1 82 ? 3.615 -1.189 4.675 1.00 97.31 82 LEU A O 1
ATOM 640 N N . GLN A 1 83 ? 3.998 -2.956 3.341 1.00 95.75 83 GLN A N 1
ATOM 641 C CA . GLN A 1 83 ? 2.739 -3.618 3.670 1.00 95.75 83 GLN A CA 1
ATOM 642 C C . GLN A 1 83 ? 2.623 -3.953 5.164 1.00 95.75 83 GLN A C 1
ATOM 644 O O . GLN A 1 83 ? 1.538 -3.837 5.729 1.00 95.75 83 GLN A O 1
ATOM 649 N N . ASP A 1 84 ? 3.723 -4.306 5.837 1.00 95.62 84 ASP A N 1
ATOM 650 C CA . ASP A 1 84 ? 3.733 -4.514 7.294 1.00 95.62 84 ASP A CA 1
ATOM 651 C C . ASP A 1 84 ? 3.392 -3.229 8.049 1.00 95.62 84 ASP A C 1
ATOM 653 O O . ASP A 1 84 ? 2.580 -3.262 8.973 1.00 95.62 84 ASP A O 1
ATOM 657 N N . VAL A 1 85 ? 3.972 -2.103 7.626 1.00 96.69 85 VAL A N 1
ATOM 658 C CA . VAL A 1 85 ? 3.716 -0.783 8.218 1.00 96.69 85 VAL A CA 1
ATOM 659 C C . VAL A 1 85 ? 2.262 -0.357 8.008 1.00 96.69 85 VAL A C 1
ATOM 661 O O . VAL A 1 85 ? 1.620 0.126 8.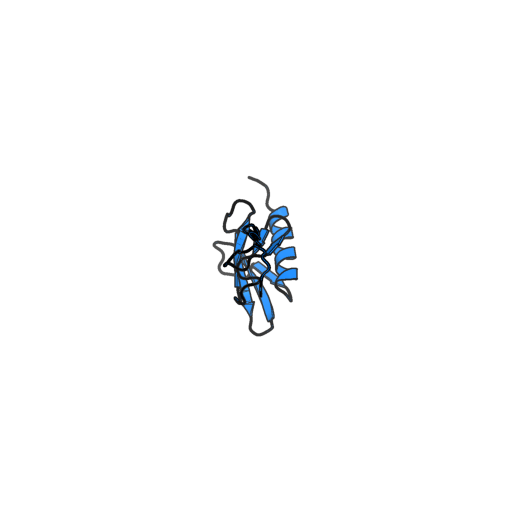942 1.00 96.69 85 VAL A O 1
ATOM 664 N N . ILE A 1 86 ? 1.721 -0.573 6.807 1.00 96.50 86 ILE A N 1
ATOM 665 C CA . ILE A 1 86 ? 0.316 -0.296 6.485 1.00 96.50 86 ILE A CA 1
ATOM 666 C C . ILE A 1 86 ? -0.603 -1.164 7.348 1.00 96.50 86 ILE A C 1
ATOM 668 O O . ILE A 1 86 ? -1.542 -0.641 7.943 1.00 96.50 86 ILE A O 1
ATOM 672 N N . ALA A 1 87 ? -0.339 -2.468 7.450 1.00 94.56 87 ALA A N 1
ATOM 673 C CA . ALA A 1 87 ? -1.154 -3.373 8.254 1.00 94.56 87 ALA A CA 1
ATOM 674 C C . ALA A 1 87 ? -1.140 -2.979 9.739 1.00 94.56 87 ALA A C 1
ATOM 676 O O . ALA A 1 87 ? -2.196 -2.899 10.361 1.00 94.56 87 ALA A O 1
ATOM 677 N N . ASP A 1 88 ? 0.028 -2.640 10.296 1.00 95.31 88 ASP A N 1
ATOM 678 C CA . ASP A 1 88 ? 0.147 -2.153 11.677 1.00 95.31 88 ASP A CA 1
ATOM 679 C C . ASP A 1 88 ? -0.650 -0.867 11.922 1.00 95.31 88 ASP A C 1
ATOM 681 O O . ASP A 1 88 ? -1.170 -0.651 13.019 1.00 95.31 88 ASP A O 1
ATOM 685 N N . TRP A 1 89 ? -0.705 0.021 10.931 1.00 94.31 89 TRP A N 1
ATOM 686 C CA . TRP A 1 89 ? -1.526 1.225 10.988 1.00 94.31 89 TRP A CA 1
ATOM 687 C C . TRP A 1 89 ? -3.018 0.893 10.891 1.00 94.31 89 TRP A C 1
ATOM 689 O O . TRP A 1 89 ? -3.807 1.420 11.677 1.00 94.31 89 TRP A O 1
ATOM 699 N N . TYR A 1 90 ? -3.399 0.004 9.973 1.00 93.31 90 TYR A N 1
ATOM 700 C CA . TYR A 1 90 ? -4.785 -0.393 9.741 1.00 93.31 90 TYR A CA 1
ATOM 701 C C . TYR A 1 90 ? -5.384 -1.106 10.960 1.00 93.31 90 TYR A C 1
ATOM 703 O O . TYR A 1 90 ? -6.460 -0.731 11.411 1.00 93.31 90 TYR A O 1
ATOM 711 N N . GLU A 1 91 ? -4.649 -2.032 11.580 1.00 91.12 91 GLU A N 1
ATOM 712 C CA . GLU A 1 91 ? -5.064 -2.737 12.805 1.00 91.12 91 GLU A CA 1
ATOM 713 C C . GLU A 1 91 ? -5.261 -1.793 14.008 1.00 91.12 91 GLU A C 1
ATOM 715 O O . GLU A 1 91 ? -6.035 -2.088 14.918 1.00 91.12 91 GLU A O 1
ATOM 720 N N . LYS A 1 92 ? -4.559 -0.652 14.037 1.00 89.06 92 LYS A N 1
ATOM 721 C CA . LYS A 1 92 ? -4.671 0.352 15.110 1.00 89.06 92 LYS A CA 1
ATOM 722 C C . LYS A 1 92 ? -5.788 1.363 14.873 1.00 89.06 92 LYS A C 1
ATOM 724 O O . LYS A 1 92 ? -6.091 2.131 15.792 1.00 89.06 92 LYS A O 1
ATOM 729 N N . LYS A 1 93 ? -6.390 1.404 13.679 1.00 79.62 93 LYS A N 1
ATOM 730 C CA . LYS A 1 93 ? -7.567 2.242 13.446 1.00 79.62 93 LYS A CA 1
ATOM 731 C C . LYS A 1 93 ? -8.720 1.707 14.302 1.00 79.62 93 LYS A C 1
ATOM 733 O O . LYS A 1 93 ? -9.023 0.519 14.230 1.00 79.62 93 LYS A O 1
ATOM 738 N N . PRO A 1 94 ? -9.371 2.547 15.122 1.00 63.50 94 PRO A N 1
ATOM 739 C CA . PRO A 1 94 ? -10.548 2.110 15.854 1.00 63.50 94 PRO A CA 1
ATOM 740 C C . PRO A 1 94 ? -11.638 1.713 14.854 1.00 63.50 94 PRO A C 1
ATOM 742 O O . PRO A 1 94 ? -11.984 2.501 13.974 1.00 63.50 94 PRO A O 1
ATOM 745 N N . SER A 1 95 ? -12.161 0.493 14.989 1.00 59.22 95 SER A N 1
ATOM 746 C CA . SER A 1 95 ? -13.373 0.065 14.289 1.00 59.22 95 SER A CA 1
ATOM 747 C C . SER A 1 95 ? -14.508 1.005 14.701 1.00 59.22 95 SER A C 1
ATOM 749 O O . SER A 1 95 ? -14.753 1.167 15.899 1.00 59.22 95 SER A O 1
ATOM 751 N N . VAL A 1 96 ? -15.117 1.680 13.725 1.00 54.03 96 VAL A N 1
ATOM 752 C CA . VAL A 1 96 ? -16.197 2.657 13.948 1.00 54.03 96 VAL A CA 1
ATOM 753 C C . VAL A 1 96 ? -17.487 1.956 14.360 1.00 54.03 96 VAL A C 1
ATOM 755 O O . VAL A 1 96 ? -17.765 0.872 13.801 1.00 54.03 96 VAL A O 1
#

Secondary structure (DSSP, 8-state):
---------------TT--TT--EEETTEEETTTTTT-SEEEEEETT--EEEEEEE-TTS-EEEEETT--S--EEESSHHHHHHHHHHHHHHSPP-

pLDDT: mean 82.13, std 20.18, range [37.34, 98.25]

Foldseek 3Di:
DDDDDDDDDDDPDPPPPPPCQLWDDDLQKIFTPVGNPAQWDFIAGPVRHTQFIWGADPQRKIFTDGPPGPDTPDIDNHPVVVVVVVSVVVVPPDDD